Protein AF-A0A529SHI7-F1 (afdb_monomer_lite)

Structure (mmCIF, N/CA/C/O backbone):
data_AF-A0A529SHI7-F1
#
_entry.id   AF-A0A529SHI7-F1
#
loop_
_atom_site.group_PDB
_atom_site.id
_atom_site.type_symbol
_atom_site.label_atom_id
_atom_site.label_alt_id
_atom_site.label_comp_id
_atom_site.label_asym_id
_atom_site.label_entity_id
_atom_site.label_seq_id
_atom_site.pdbx_PDB_ins_code
_atom_site.Cartn_x
_atom_site.Cartn_y
_atom_site.Cartn_z
_atom_site.occupancy
_atom_site.B_iso_or_equiv
_atom_site.auth_seq_id
_atom_site.auth_comp_id
_atom_site.auth_asym_id
_atom_site.auth_atom_id
_atom_site.pdbx_PDB_model_num
ATOM 1 N N . VAL A 1 1 ? 4.040 8.455 50.544 1.00 55.50 1 VAL A N 1
ATOM 2 C CA . VAL A 1 1 ? 2.828 8.229 49.725 1.00 55.50 1 VAL A CA 1
ATOM 3 C C . VAL A 1 1 ? 2.638 9.489 48.903 1.00 55.50 1 VAL A C 1
ATOM 5 O O . VAL A 1 1 ? 2.651 10.558 49.499 1.00 55.50 1 VAL A O 1
ATOM 8 N N . HIS A 1 2 ? 2.633 9.392 47.575 1.00 67.25 2 HIS A N 1
ATOM 9 C CA . HIS A 1 2 ? 2.400 10.533 46.683 1.00 67.25 2 HIS A CA 1
ATOM 10 C C . HIS A 1 2 ? 1.003 10.369 46.078 1.00 67.25 2 HIS A C 1
ATOM 12 O O . HIS A 1 2 ? 0.717 9.299 45.547 1.00 67.25 2 HIS A O 1
ATOM 18 N N . ASP A 1 3 ? 0.161 11.402 46.171 1.00 79.56 3 ASP A N 1
ATOM 19 C CA . ASP A 1 3 ? -1.262 11.349 45.783 1.00 79.56 3 ASP A CA 1
ATOM 20 C C . ASP A 1 3 ? -1.520 11.645 44.292 1.00 79.56 3 ASP A C 1
ATOM 22 O O . ASP A 1 3 ? -2.659 11.570 43.836 1.00 79.56 3 ASP A O 1
ATOM 26 N N . GLY A 1 4 ? -0.484 11.947 43.498 1.00 80.69 4 GLY A N 1
ATOM 27 C CA . GLY A 1 4 ? -0.630 12.137 42.053 1.00 80.69 4 GLY A CA 1
ATOM 28 C C . GLY A 1 4 ? 0.601 12.720 41.359 1.00 80.69 4 GLY A C 1
ATOM 29 O O . GLY A 1 4 ? 1.452 13.348 41.989 1.00 80.69 4 GLY A O 1
ATOM 30 N N . LEU A 1 5 ? 0.676 12.499 40.044 1.00 82.62 5 LEU A N 1
ATOM 31 C CA . LEU A 1 5 ? 1.667 13.066 39.129 1.00 82.62 5 LEU A CA 1
ATOM 32 C C . LEU A 1 5 ? 0.921 13.836 38.038 1.00 82.62 5 LEU A C 1
ATOM 34 O O . LEU A 1 5 ? 0.149 13.240 37.290 1.00 82.62 5 LEU A O 1
ATOM 38 N N . ASP A 1 6 ? 1.182 15.136 37.942 1.00 81.56 6 ASP A N 1
ATOM 39 C CA . ASP A 1 6 ? 0.571 16.018 36.949 1.00 81.56 6 ASP A CA 1
ATOM 40 C C . ASP A 1 6 ? 1.640 16.478 35.949 1.00 81.56 6 ASP A C 1
ATOM 42 O O . ASP A 1 6 ? 2.661 17.055 36.334 1.00 81.56 6 ASP A O 1
ATOM 46 N N . ILE A 1 7 ? 1.437 16.191 34.660 1.00 84.75 7 ILE A N 1
ATOM 47 C CA . ILE A 1 7 ? 2.374 16.542 33.584 1.00 84.75 7 ILE A CA 1
ATOM 48 C C . ILE A 1 7 ? 1.651 17.431 32.581 1.00 84.75 7 ILE A C 1
ATOM 50 O O . ILE A 1 7 ? 0.685 17.018 31.942 1.00 84.75 7 ILE A O 1
ATOM 54 N N . LYS A 1 8 ? 2.174 18.643 32.382 1.00 82.88 8 LYS A N 1
ATOM 55 C CA . LYS A 1 8 ? 1.694 19.581 31.367 1.00 82.88 8 LYS A CA 1
ATOM 56 C C . LYS A 1 8 ? 2.774 19.787 30.311 1.00 82.88 8 LYS A C 1
ATOM 58 O O . LYS A 1 8 ? 3.839 20.322 30.605 1.00 82.88 8 LYS A O 1
ATOM 63 N N . MET A 1 9 ? 2.493 19.370 29.079 1.00 86.38 9 MET A N 1
ATOM 64 C CA . MET A 1 9 ? 3.379 19.554 27.930 1.00 86.38 9 MET A CA 1
ATOM 65 C C . MET A 1 9 ? 2.779 20.585 26.975 1.00 86.38 9 MET A C 1
ATOM 67 O O . MET A 1 9 ? 1.622 20.471 26.578 1.00 86.38 9 MET A O 1
ATOM 71 N N . THR A 1 10 ? 3.593 21.553 26.559 1.00 89.81 10 THR A N 1
ATOM 72 C CA . THR A 1 10 ? 3.266 22.477 25.470 1.00 89.81 10 THR A CA 1
ATOM 73 C C . THR A 1 10 ? 4.335 22.328 24.399 1.00 89.81 10 THR A C 1
ATOM 75 O O . THR A 1 10 ? 5.520 22.470 24.693 1.00 89.81 10 THR A O 1
ATOM 78 N N . ALA A 1 11 ? 3.934 22.058 23.160 1.00 87.25 11 ALA A N 1
ATOM 79 C CA . ALA A 1 11 ? 4.846 21.957 22.026 1.00 87.25 11 ALA A CA 1
ATOM 80 C C . ALA A 1 11 ? 4.382 22.860 20.882 1.00 87.25 11 ALA A C 1
ATOM 82 O O . ALA A 1 11 ? 3.186 23.072 20.684 1.00 87.25 11 ALA A O 1
ATOM 83 N N . ARG A 1 12 ? 5.344 23.384 20.117 1.00 91.06 12 ARG A N 1
ATOM 84 C CA . ARG A 1 12 ? 5.099 24.087 18.857 1.00 91.06 12 ARG A CA 1
ATOM 85 C C . ARG A 1 12 ? 5.631 23.222 17.727 1.00 91.06 12 ARG A C 1
ATOM 87 O O . ARG A 1 12 ? 6.822 22.936 17.685 1.00 91.06 12 ARG A O 1
ATOM 94 N N . VAL A 1 13 ? 4.748 22.837 16.816 1.00 89.38 13 VAL A N 1
ATOM 95 C CA . VAL A 1 13 ? 5.110 22.078 15.618 1.00 89.38 13 VAL A CA 1
ATOM 96 C C . VAL A 1 13 ? 5.120 23.041 14.441 1.00 89.38 13 VAL A C 1
ATOM 98 O O . VAL A 1 13 ? 4.123 23.711 14.182 1.00 89.38 13 VAL A O 1
ATOM 101 N N . SER A 1 14 ? 6.254 23.131 13.753 1.00 88.69 14 SER A N 1
ATOM 102 C CA . SER A 1 14 ? 6.347 23.789 12.451 1.00 88.69 14 SER A CA 1
ATOM 103 C C . SER A 1 14 ? 6.334 22.710 11.379 1.00 88.69 14 SER A C 1
ATOM 105 O O . SER A 1 14 ? 7.090 21.745 11.475 1.00 88.69 14 SER A O 1
ATOM 107 N N . VAL A 1 15 ? 5.466 22.858 10.383 1.00 89.44 15 VAL A N 1
ATOM 108 C CA . VAL A 1 15 ? 5.362 21.921 9.263 1.00 89.44 15 VAL A CA 1
ATOM 109 C C . VAL A 1 15 ? 5.741 22.670 7.997 1.00 89.44 15 VAL A C 1
ATOM 111 O O . VAL A 1 15 ? 4.972 23.496 7.514 1.00 89.44 15 VAL A O 1
ATOM 114 N N . SER A 1 16 ? 6.918 22.379 7.453 1.00 87.94 16 SER A N 1
ATOM 115 C CA . SER A 1 16 ? 7.259 22.736 6.079 1.00 87.94 16 SER A CA 1
ATOM 116 C C . SER A 1 16 ? 6.885 21.568 5.173 1.00 87.94 16 SER A C 1
ATOM 118 O O . SER A 1 16 ? 7.301 20.431 5.395 1.00 87.94 16 SER A O 1
ATOM 120 N N . ARG A 1 17 ? 6.070 21.835 4.153 1.00 82.12 17 ARG A N 1
ATOM 121 C CA . ARG A 1 17 ? 5.828 20.877 3.075 1.00 82.12 17 ARG A CA 1
ATOM 122 C C . ARG A 1 17 ? 6.757 21.271 1.930 1.00 82.12 17 ARG A C 1
AT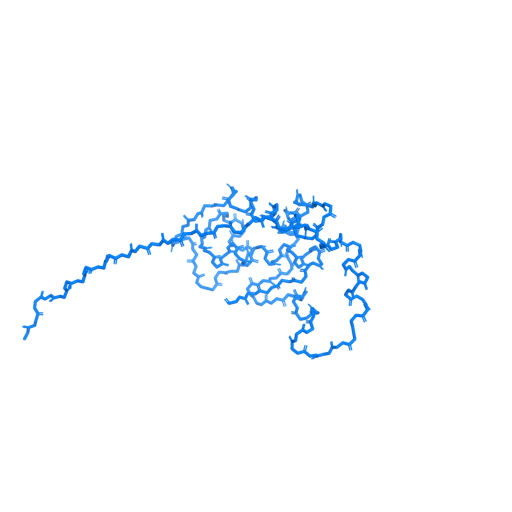OM 124 O O . ARG A 1 17 ? 6.587 22.377 1.423 1.00 82.12 17 ARG A O 1
ATOM 131 N N . PRO A 1 18 ? 7.771 20.463 1.582 1.00 78.19 18 PRO A N 1
ATOM 132 C CA . PRO A 1 18 ? 8.579 20.750 0.407 1.00 78.19 18 PRO A CA 1
ATOM 133 C C . PRO A 1 18 ? 7.681 20.750 -0.833 1.00 78.19 18 PRO A C 1
ATOM 135 O O . PRO A 1 18 ? 6.723 19.974 -0.901 1.00 78.19 18 PRO A O 1
ATOM 138 N N . GLU A 1 19 ? 7.985 21.622 -1.792 1.00 78.44 19 GLU A N 1
ATOM 139 C CA . GLU A 1 19 ? 7.303 21.608 -3.085 1.00 78.44 19 GLU A CA 1
ATOM 140 C C . GLU A 1 19 ? 7.472 20.225 -3.727 1.00 78.44 19 GLU A C 1
ATOM 142 O O . GLU A 1 19 ? 8.577 19.665 -3.671 1.00 78.44 19 GLU A O 1
ATOM 147 N N . PRO A 1 20 ? 6.410 19.647 -4.317 1.00 73.75 20 PRO A N 1
ATOM 148 C CA . PRO A 1 20 ? 6.539 18.400 -5.047 1.00 73.75 20 PRO A CA 1
ATOM 149 C C . PRO A 1 20 ? 7.586 18.581 -6.148 1.00 73.75 20 PRO A C 1
ATOM 151 O O . PRO A 1 20 ? 7.430 19.416 -7.039 1.00 73.75 20 PRO A O 1
ATOM 154 N N . GLY A 1 21 ? 8.680 17.824 -6.062 1.00 81.56 21 GLY A N 1
ATOM 155 C CA . GLY A 1 21 ? 9.663 17.758 -7.137 1.00 81.56 21 GLY A CA 1
ATOM 156 C C . GLY A 1 21 ? 9.059 17.140 -8.400 1.00 81.56 21 GLY A C 1
ATOM 157 O O . GLY A 1 21 ? 7.935 16.636 -8.395 1.00 81.56 21 GLY A O 1
ATOM 158 N N . LEU A 1 22 ? 9.828 17.146 -9.488 1.00 88.19 22 LEU A N 1
ATOM 159 C CA . LEU A 1 22 ? 9.447 16.413 -10.691 1.00 88.19 22 LEU A CA 1
ATOM 160 C C . LEU A 1 22 ? 9.376 14.912 -10.377 1.00 88.19 22 LEU A C 1
ATOM 162 O O . LEU A 1 22 ? 10.333 14.344 -9.846 1.00 88.19 22 LEU A O 1
ATOM 166 N N . ASP A 1 23 ? 8.258 14.276 -10.726 1.00 91.31 23 ASP A N 1
ATOM 167 C CA . ASP A 1 23 ? 8.134 12.824 -10.651 1.00 91.31 23 ASP A CA 1
ATOM 168 C C . ASP A 1 23 ? 8.972 12.181 -11.762 1.00 91.31 23 ASP A C 1
ATOM 170 O O . ASP A 1 23 ? 8.652 12.284 -12.945 1.00 91.31 23 ASP A O 1
ATOM 174 N N . VAL A 1 24 ? 10.073 11.552 -11.358 1.00 93.44 24 VAL A N 1
ATOM 175 C CA . VAL A 1 24 ? 10.995 10.806 -12.229 1.00 93.44 24 VAL A CA 1
ATOM 176 C C . VAL A 1 24 ? 10.866 9.295 -12.032 1.00 93.44 24 VAL A C 1
ATOM 178 O O . VAL A 1 24 ? 11.734 8.540 -12.464 1.00 93.44 24 VAL A O 1
ATOM 181 N N . SER A 1 25 ? 9.827 8.846 -11.322 1.00 95.00 25 SER A N 1
ATOM 182 C CA . SER A 1 25 ? 9.611 7.426 -11.070 1.00 95.00 25 SER A CA 1
ATOM 183 C C . SER A 1 25 ? 9.101 6.709 -12.326 1.00 95.00 25 SER A C 1
ATOM 185 O O . SER A 1 25 ? 8.343 7.294 -13.105 1.00 95.00 25 SER A O 1
ATOM 187 N N . PRO A 1 26 ? 9.501 5.443 -12.538 1.00 97.25 26 PRO A N 1
ATOM 188 C CA . PRO A 1 26 ? 9.091 4.687 -13.712 1.00 97.25 26 PRO A CA 1
ATOM 189 C C . PRO A 1 26 ? 7.595 4.366 -13.664 1.00 97.25 26 PRO A C 1
ATOM 191 O O . PRO A 1 26 ? 6.974 4.348 -12.590 1.00 97.25 26 PRO A O 1
ATOM 194 N N . ASP A 1 27 ? 7.026 4.039 -14.822 1.00 97.75 27 ASP A N 1
ATOM 195 C CA . ASP A 1 27 ? 5.765 3.302 -14.884 1.00 97.75 27 ASP A CA 1
ATOM 196 C C . ASP A 1 27 ? 5.960 1.831 -14.450 1.00 97.75 27 ASP A C 1
ATOM 198 O O . ASP A 1 27 ? 7.062 1.387 -14.119 1.00 97.75 27 ASP A O 1
ATOM 202 N N . LEU A 1 28 ? 4.880 1.045 -14.419 1.00 96.94 28 LEU A N 1
ATOM 203 C CA .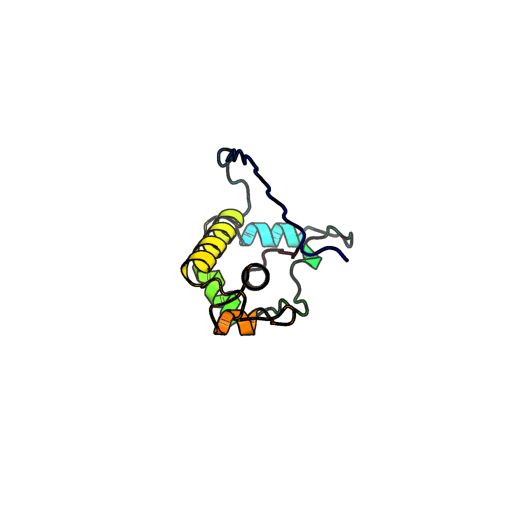 LEU A 1 28 ? 4.965 -0.359 -13.999 1.00 96.94 28 LEU A CA 1
ATOM 204 C C . LEU A 1 28 ? 5.772 -1.248 -14.948 1.00 96.94 28 LEU A C 1
ATOM 206 O O . LEU A 1 28 ? 6.366 -2.231 -14.498 1.00 96.94 28 LEU A O 1
ATOM 210 N N . GLN A 1 29 ? 5.758 -0.958 -16.248 1.00 97.31 29 GLN A N 1
ATOM 211 C CA . GLN A 1 29 ? 6.489 -1.763 -17.216 1.00 97.31 29 GLN A CA 1
ATOM 212 C C . GLN A 1 29 ? 7.990 -1.529 -17.047 1.00 97.31 29 GLN A C 1
ATOM 214 O O . GLN A 1 29 ? 8.740 -2.489 -16.869 1.00 97.31 29 GLN A O 1
ATOM 219 N N . GLN A 1 30 ? 8.405 -0.266 -17.024 1.00 97.88 30 GLN A N 1
ATOM 220 C CA . GLN A 1 30 ? 9.792 0.121 -16.823 1.00 97.88 30 GLN A CA 1
ATOM 221 C C . GLN A 1 30 ? 10.300 -0.339 -15.451 1.00 97.88 30 GLN A C 1
ATOM 223 O O . GLN A 1 30 ? 11.381 -0.916 -15.368 1.00 97.88 30 GLN A O 1
ATOM 228 N N . LEU A 1 31 ? 9.495 -0.209 -14.38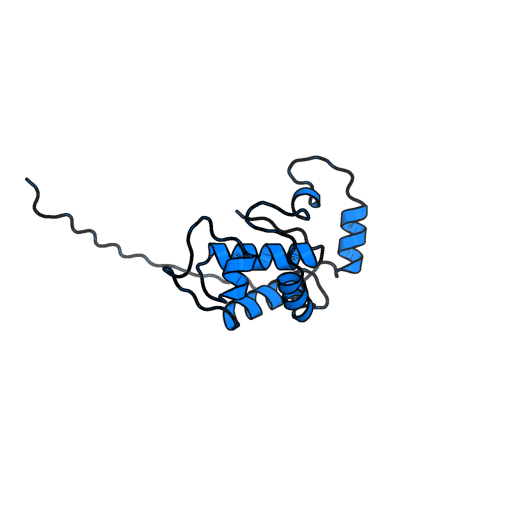8 1.00 97.94 31 LEU A N 1
ATOM 229 C CA . LEU A 1 31 ? 9.854 -0.735 -13.067 1.00 97.94 31 LEU A CA 1
ATOM 230 C C . LEU A 1 31 ? 10.153 -2.241 -13.128 1.00 97.94 31 LEU A C 1
ATOM 232 O O . LEU A 1 31 ? 11.124 -2.712 -12.537 1.00 97.94 31 LEU A O 1
ATOM 236 N N . LYS A 1 32 ? 9.330 -3.018 -13.841 1.00 97.25 32 LYS A N 1
ATOM 237 C CA . LYS A 1 32 ? 9.534 -4.466 -13.982 1.00 97.25 32 LYS A CA 1
ATOM 238 C C . LYS A 1 32 ? 10.853 -4.787 -14.693 1.00 97.25 32 LYS A C 1
ATOM 240 O O . LYS A 1 32 ? 11.535 -5.734 -14.299 1.00 97.25 32 LYS A O 1
ATOM 245 N N . GLU A 1 33 ? 11.209 -4.020 -15.719 1.00 97.88 33 GLU A N 1
ATOM 246 C CA . GLU A 1 33 ? 12.481 -4.155 -16.438 1.00 97.88 33 GLU A CA 1
ATOM 247 C C . GLU A 1 33 ? 13.674 -3.804 -15.535 1.00 97.88 33 GLU A C 1
ATOM 249 O O . GLU A 1 33 ? 14.628 -4.581 -15.441 1.00 97.88 33 GLU A O 1
ATOM 254 N N . GLU A 1 34 ? 13.585 -2.696 -14.796 1.00 97.25 34 GLU A N 1
ATOM 255 C CA . GLU A 1 34 ? 14.608 -2.256 -13.843 1.00 97.25 34 GLU A CA 1
ATOM 256 C C . GLU A 1 34 ? 14.838 -3.295 -12.744 1.00 97.25 34 GLU A C 1
ATOM 258 O O . GLU A 1 34 ? 15.977 -3.714 -12.521 1.00 97.25 34 GLU A O 1
ATOM 263 N N . LEU A 1 35 ? 13.770 -3.797 -12.117 1.00 96.81 35 LEU A N 1
ATOM 264 C CA . LEU A 1 35 ? 13.847 -4.881 -11.132 1.00 96.81 35 LEU A CA 1
ATOM 265 C C . LEU A 1 35 ? 14.490 -6.135 -11.735 1.00 96.81 35 LEU A C 1
ATOM 267 O O . LEU A 1 35 ? 15.382 -6.732 -11.131 1.00 96.81 35 LEU A O 1
ATOM 271 N N . GLY A 1 36 ? 14.098 -6.487 -12.962 1.00 96.56 36 GLY A N 1
ATOM 272 C CA . GLY A 1 36 ? 14.657 -7.602 -13.721 1.00 96.56 36 GLY A CA 1
ATOM 273 C C . GLY A 1 36 ? 16.143 -7.457 -14.064 1.00 96.56 36 GLY A C 1
ATOM 274 O O . GLY A 1 36 ? 16.781 -8.470 -14.357 1.00 96.56 36 GLY A O 1
ATOM 275 N N . SER A 1 37 ? 16.713 -6.251 -13.994 1.00 97.44 37 SER A N 1
ATOM 276 C CA . SER A 1 37 ? 18.144 -5.981 -14.199 1.00 97.44 37 SER A CA 1
ATOM 277 C C . SER A 1 37 ? 18.981 -6.108 -12.919 1.00 97.44 37 SER A C 1
ATOM 279 O O . SER A 1 37 ? 20.187 -6.354 -12.984 1.00 97.44 37 SER A O 1
ATOM 281 N N . VAL A 1 38 ? 18.355 -6.017 -11.740 1.00 97.06 38 VAL A N 1
ATOM 282 C CA . VAL A 1 38 ? 19.064 -6.094 -10.460 1.00 97.06 38 VAL A CA 1
ATOM 283 C C . VAL A 1 38 ? 19.537 -7.531 -10.204 1.00 97.06 38 VAL A C 1
ATOM 285 O O . VAL A 1 38 ? 18.761 -8.488 -10.184 1.00 97.06 38 VAL A O 1
ATOM 288 N N . ARG A 1 39 ? 20.847 -7.697 -9.994 1.00 96.12 39 ARG A N 1
ATOM 289 C CA . ARG A 1 39 ? 21.508 -8.975 -9.672 1.00 96.12 39 ARG A CA 1
ATOM 290 C C . ARG A 1 39 ? 22.237 -8.862 -8.334 1.00 96.12 39 ARG A C 1
ATOM 292 O O . ARG A 1 39 ? 23.460 -8.893 -8.277 1.00 96.12 39 ARG A O 1
ATOM 299 N N . SER A 1 40 ? 21.472 -8.678 -7.260 1.00 94.88 40 SER A N 1
ATOM 300 C CA . SER A 1 40 ? 22.002 -8.539 -5.901 1.00 94.88 40 SER A CA 1
ATOM 301 C C . SER A 1 40 ? 21.178 -9.341 -4.898 1.00 94.88 40 SER A C 1
ATOM 303 O O . SER A 1 40 ? 19.957 -9.424 -5.021 1.00 94.88 40 SER A O 1
ATOM 305 N N . LEU A 1 41 ? 21.867 -9.881 -3.891 1.00 94.38 41 LEU A N 1
ATOM 306 C CA . LEU A 1 41 ? 21.296 -10.478 -2.678 1.00 94.38 41 LEU A CA 1
ATOM 307 C C . LEU A 1 41 ? 21.602 -9.627 -1.432 1.00 94.38 41 LEU A C 1
ATOM 309 O O . LEU A 1 41 ? 21.514 -10.110 -0.306 1.00 94.38 41 LEU A O 1
ATOM 313 N N . SER A 1 42 ? 22.040 -8.377 -1.621 1.00 96.31 42 SER A N 1
ATOM 314 C CA . SER A 1 42 ? 22.269 -7.451 -0.513 1.00 96.31 42 SER A CA 1
ATOM 315 C C . SER A 1 42 ? 20.967 -7.193 0.254 1.00 96.31 42 SER A C 1
ATOM 317 O O . SER A 1 42 ? 19.896 -7.235 -0.349 1.00 96.31 42 SER A O 1
ATOM 319 N N . PRO A 1 43 ? 21.027 -6.810 1.543 1.00 93.06 43 PRO A N 1
ATOM 320 C CA . PRO A 1 43 ? 19.825 -6.486 2.321 1.00 93.06 43 PRO A CA 1
ATOM 321 C C . PRO A 1 43 ? 18.942 -5.397 1.689 1.00 93.06 43 PRO A C 1
ATOM 323 O O . PRO A 1 43 ? 17.741 -5.345 1.926 1.00 93.06 43 PRO A O 1
ATOM 326 N N . SER A 1 44 ? 19.537 -4.532 0.866 1.00 92.00 44 SER A N 1
ATOM 327 C CA . SER A 1 44 ? 18.861 -3.472 0.117 1.00 92.00 44 SER A CA 1
ATOM 328 C C . SER A 1 44 ? 18.230 -3.924 -1.206 1.00 92.00 44 SER A C 1
ATOM 330 O O . SER A 1 44 ? 17.656 -3.094 -1.908 1.00 92.00 44 SER A O 1
ATOM 332 N N . ALA A 1 45 ? 18.352 -5.197 -1.599 1.00 95.88 45 ALA A N 1
ATOM 333 C CA . ALA A 1 45 ? 17.812 -5.664 -2.867 1.00 95.88 45 ALA A CA 1
ATOM 334 C C . ALA A 1 45 ? 16.274 -5.527 -2.878 1.00 95.88 45 ALA A C 1
ATOM 336 O O . ALA A 1 45 ? 15.602 -6.046 -1.982 1.00 95.88 45 ALA A O 1
ATOM 337 N N . PRO A 1 46 ? 15.683 -4.892 -3.910 1.00 95.62 46 PRO A N 1
ATOM 338 C CA . PRO A 1 46 ? 14.248 -4.603 -3.949 1.00 95.62 46 PRO A CA 1
ATOM 339 C C . PRO A 1 46 ? 13.390 -5.877 -3.962 1.00 95.62 46 PRO A C 1
ATOM 341 O O . PRO A 1 46 ? 12.249 -5.867 -3.511 1.00 95.62 46 PRO A O 1
ATOM 344 N N . HIS A 1 47 ? 13.961 -7.001 -4.405 1.00 95.31 47 HIS A N 1
ATOM 345 C CA . HIS A 1 47 ? 13.325 -8.317 -4.413 1.00 95.31 47 HIS A CA 1
ATOM 346 C C . HIS A 1 47 ? 12.803 -8.754 -3.038 1.00 95.31 47 HIS A C 1
ATOM 348 O O . HIS A 1 47 ? 11.758 -9.400 -2.962 1.00 95.31 47 HIS A O 1
ATOM 354 N N . HIS A 1 48 ? 13.473 -8.360 -1.949 1.00 94.25 48 HIS A N 1
ATOM 355 C CA . HIS A 1 48 ? 13.030 -8.670 -0.585 1.00 94.25 48 HIS A CA 1
ATOM 356 C C . HIS A 1 48 ? 11.697 -8.001 -0.222 1.00 94.25 48 HIS A C 1
ATOM 358 O O . HIS A 1 48 ? 11.002 -8.457 0.681 1.00 94.25 48 HIS A O 1
ATOM 364 N N . PHE A 1 49 ? 11.310 -6.956 -0.951 1.00 95.38 49 PHE A N 1
ATOM 365 C CA . PHE A 1 49 ? 10.118 -6.155 -0.690 1.00 95.38 49 PHE A CA 1
ATOM 366 C C . PHE A 1 49 ? 8.965 -6.457 -1.654 1.00 95.38 49 PHE A C 1
ATOM 368 O O . PHE A 1 49 ? 7.950 -5.765 -1.616 1.00 95.38 49 PHE A O 1
ATOM 375 N N . LEU A 1 50 ? 9.107 -7.484 -2.501 1.00 93.62 50 LEU A N 1
ATOM 376 C CA . LEU A 1 50 ? 8.066 -7.963 -3.421 1.00 93.62 50 LEU A CA 1
ATOM 377 C C . LEU A 1 50 ? 7.305 -9.181 -2.886 1.00 93.62 50 LEU A C 1
ATOM 379 O O . LEU A 1 50 ? 6.190 -9.457 -3.322 1.00 93.62 50 LEU A O 1
ATOM 383 N N . VAL A 1 51 ? 7.906 -9.929 -1.962 1.00 88.62 51 VAL A N 1
ATOM 384 C CA . VAL A 1 51 ? 7.369 -11.208 -1.481 1.00 88.62 51 VAL A CA 1
ATOM 385 C C . VAL A 1 51 ? 6.319 -11.027 -0.382 1.00 88.62 51 VAL A C 1
ATOM 387 O O . VAL A 1 51 ? 6.273 -10.008 0.310 1.00 88.62 51 VAL A O 1
ATOM 390 N N . ALA A 1 52 ? 5.462 -12.035 -0.210 1.00 87.00 52 ALA A N 1
ATOM 391 C CA . ALA A 1 52 ? 4.536 -12.097 0.917 1.00 87.00 52 ALA A CA 1
ATOM 392 C C . ALA A 1 52 ? 5.292 -12.174 2.260 1.00 87.00 52 ALA A C 1
ATOM 394 O O . ALA A 1 52 ? 6.373 -12.757 2.340 1.00 87.00 52 ALA A O 1
ATOM 395 N N . SER A 1 53 ? 4.699 -11.622 3.318 1.00 84.81 53 SER A N 1
ATOM 396 C CA . SER A 1 53 ? 5.156 -11.754 4.709 1.00 84.81 53 SER A CA 1
ATOM 397 C C . SER A 1 53 ? 3.967 -12.008 5.643 1.00 84.81 53 SER A C 1
ATOM 399 O O . SER A 1 53 ? 2.826 -11.795 5.245 1.00 84.81 53 SER A O 1
ATOM 401 N N . ASP A 1 54 ? 4.205 -12.420 6.890 1.00 80.19 54 ASP A N 1
ATOM 402 C CA . ASP A 1 54 ? 3.150 -12.899 7.808 1.00 80.19 54 ASP A CA 1
ATOM 403 C C . ASP A 1 54 ? 1.949 -11.952 7.968 1.00 80.19 54 ASP A C 1
ATOM 405 O O . ASP A 1 54 ? 0.798 -12.385 7.935 1.00 80.19 54 ASP A O 1
ATOM 409 N N . HIS A 1 55 ? 2.211 -10.650 8.105 1.00 77.81 55 HIS A N 1
ATOM 410 C CA . HIS A 1 55 ? 1.170 -9.623 8.243 1.00 77.81 55 HIS A CA 1
ATOM 411 C C . HIS A 1 55 ? 0.701 -9.047 6.896 1.00 77.81 55 HIS A C 1
ATOM 413 O O . HIS A 1 55 ? -0.289 -8.318 6.845 1.00 77.81 55 HIS A O 1
ATOM 419 N N . VAL A 1 56 ? 1.400 -9.375 5.805 1.00 79.88 56 VAL A N 1
ATOM 420 C CA . VAL A 1 56 ? 1.219 -8.799 4.466 1.00 79.88 56 VAL A CA 1
ATOM 421 C C . VAL A 1 56 ? 1.292 -9.914 3.420 1.00 79.88 56 VAL A C 1
ATOM 423 O O . VAL A 1 56 ? 2.304 -10.110 2.740 1.00 79.88 56 VAL A O 1
ATOM 426 N N . GLY A 1 57 ? 0.206 -10.676 3.310 1.00 83.12 57 GLY A N 1
ATOM 427 C CA . GLY A 1 57 ? 0.025 -11.621 2.212 1.00 83.12 57 GLY A CA 1
ATOM 428 C C . GLY A 1 57 ? -0.171 -10.904 0.872 1.00 83.12 57 GLY A C 1
ATOM 429 O O . GLY A 1 57 ? -0.609 -9.753 0.831 1.00 83.12 57 GLY A O 1
ATOM 430 N N . ILE A 1 58 ? 0.117 -11.597 -0.234 1.00 85.38 58 ILE A N 1
ATOM 431 C CA . ILE A 1 58 ? -0.355 -11.166 -1.555 1.00 85.38 58 ILE A CA 1
ATOM 432 C C . ILE A 1 58 ? -1.815 -11.601 -1.662 1.00 85.38 58 ILE A C 1
ATOM 434 O O . ILE A 1 58 ? -2.108 -12.783 -1.837 1.00 85.38 58 ILE A O 1
ATOM 438 N N . ASP A 1 59 ? -2.721 -10.641 -1.509 1.00 92.56 59 ASP A N 1
ATOM 439 C CA . ASP A 1 59 ? -4.161 -10.874 -1.494 1.00 92.56 59 ASP A CA 1
ATOM 440 C C . ASP A 1 59 ? -4.811 -10.353 -2.783 1.00 92.56 59 ASP A C 1
ATOM 442 O O . ASP A 1 59 ? -4.556 -9.226 -3.220 1.00 92.56 59 ASP A O 1
ATOM 446 N N . ALA A 1 60 ? -5.652 -11.176 -3.412 1.00 94.81 60 ALA A N 1
ATOM 447 C CA . ALA A 1 60 ? -6.279 -10.842 -4.687 1.00 94.81 60 ALA A CA 1
ATOM 448 C C . ALA A 1 60 ? -7.276 -9.676 -4.573 1.00 94.81 60 ALA A C 1
ATOM 450 O O . ALA A 1 60 ? -7.345 -8.855 -5.490 1.00 94.81 60 ALA A O 1
ATOM 451 N N . ALA A 1 61 ? -8.011 -9.566 -3.462 1.00 96.94 61 ALA A N 1
ATOM 452 C CA . ALA A 1 61 ? -8.974 -8.490 -3.247 1.00 96.94 61 ALA A CA 1
ATOM 453 C C . ALA A 1 61 ? -8.258 -7.158 -2.992 1.00 96.94 61 ALA A C 1
ATOM 455 O O . ALA A 1 61 ? -8.609 -6.147 -3.603 1.00 96.94 61 ALA A O 1
ATOM 456 N N . ILE A 1 62 ? -7.197 -7.168 -2.177 1.00 97.31 62 ILE A N 1
ATOM 457 C CA . ILE A 1 62 ? -6.359 -5.977 -1.965 1.00 97.31 62 ILE A CA 1
ATOM 458 C C . ILE A 1 62 ? -5.669 -5.567 -3.274 1.00 97.31 62 ILE A C 1
ATOM 460 O O . ILE A 1 62 ? -5.623 -4.384 -3.608 1.00 97.31 62 ILE A O 1
ATOM 464 N N . THR A 1 63 ? -5.186 -6.533 -4.062 1.00 97.62 63 THR A N 1
ATOM 465 C CA . THR A 1 63 ? -4.570 -6.259 -5.370 1.00 97.62 63 THR A CA 1
ATOM 466 C C . THR A 1 63 ? -5.574 -5.649 -6.346 1.00 97.62 63 THR A C 1
ATOM 468 O O . THR A 1 63 ? -5.250 -4.683 -7.033 1.00 97.62 63 THR A O 1
ATOM 471 N N . ALA A 1 64 ? -6.797 -6.183 -6.421 1.00 98.12 64 ALA A N 1
ATOM 472 C CA . ALA A 1 64 ? -7.854 -5.633 -7.267 1.00 98.12 64 ALA A CA 1
ATOM 473 C C . ALA A 1 64 ? -8.198 -4.195 -6.860 1.00 98.12 64 ALA A C 1
ATOM 475 O O . ALA A 1 64 ? -8.219 -3.306 -7.708 1.00 98.12 64 ALA A O 1
ATOM 476 N N . TYR A 1 65 ? -8.345 -3.951 -5.556 1.00 98.25 65 TYR A N 1
ATOM 477 C CA . TYR A 1 65 ? -8.530 -2.607 -5.027 1.00 98.25 65 TYR A CA 1
ATOM 478 C C . TYR A 1 65 ? -7.364 -1.682 -5.395 1.00 98.25 65 TYR A C 1
ATOM 480 O O . TYR A 1 65 ? -7.599 -0.554 -5.817 1.00 98.25 65 TYR A O 1
ATOM 488 N N . ALA A 1 66 ? -6.114 -2.145 -5.316 1.00 98.06 66 ALA A N 1
ATOM 489 C CA . ALA A 1 66 ? -4.945 -1.352 -5.689 1.00 98.06 66 ALA A CA 1
ATOM 490 C C . ALA A 1 66 ? -4.879 -1.02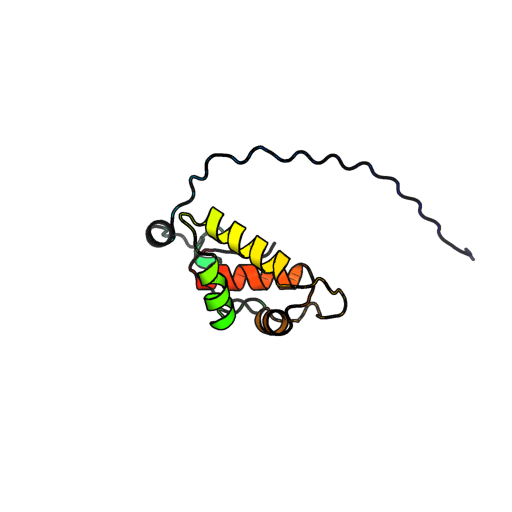4 -7.192 1.00 98.06 66 ALA A C 1
ATOM 492 O O . ALA A 1 66 ? -4.446 0.070 -7.550 1.00 98.06 66 ALA A O 1
ATOM 493 N N . ARG A 1 67 ? -5.350 -1.918 -8.075 1.00 98.19 67 ARG A N 1
ATOM 494 C CA . ARG A 1 67 ? -5.368 -1.689 -9.536 1.00 98.19 67 ARG A CA 1
ATOM 495 C C . ARG A 1 67 ? -6.210 -0.484 -9.945 1.00 98.19 67 ARG A C 1
ATOM 497 O O . ARG A 1 67 ? -5.871 0.193 -10.908 1.00 98.19 67 ARG A O 1
ATOM 504 N N . GLU A 1 68 ? -7.268 -0.179 -9.205 1.00 98.19 68 GLU A N 1
ATOM 505 C CA . GLU A 1 68 ? -8.080 1.022 -9.442 1.00 98.19 68 GLU A CA 1
ATOM 506 C C . GLU A 1 68 ? -7.325 2.336 -9.143 1.00 98.19 68 GLU A C 1
ATOM 508 O O . GLU A 1 68 ? -7.819 3.414 -9.460 1.00 98.19 68 GLU A O 1
ATOM 513 N N . SER A 1 69 ? -6.133 2.268 -8.537 1.00 98.31 69 SER A N 1
ATOM 514 C CA . SER A 1 69 ? -5.267 3.423 -8.264 1.00 98.31 69 SER A CA 1
ATOM 515 C C . SER A 1 69 ? -4.134 3.605 -9.280 1.00 98.31 69 SER A C 1
ATOM 517 O O . SER A 1 69 ? -3.316 4.507 -9.091 1.00 98.31 69 SER A O 1
ATOM 519 N N . LEU A 1 70 ? -4.046 2.759 -10.316 1.00 98.00 70 LEU A N 1
ATOM 520 C CA . LEU A 1 70 ? -2.979 2.835 -11.318 1.00 98.00 70 LEU A CA 1
ATOM 521 C C . LEU A 1 70 ? -2.919 4.216 -11.977 1.00 98.00 70 LEU A C 1
ATOM 523 O O . LEU A 1 70 ? -3.935 4.787 -12.370 1.00 98.00 70 LEU A O 1
ATOM 527 N N . ALA A 1 71 ? -1.702 4.731 -12.105 1.00 96.69 71 ALA A N 1
ATOM 528 C CA . ALA A 1 71 ? -1.396 6.010 -12.728 1.00 96.69 71 ALA A CA 1
ATOM 529 C C . ALA A 1 71 ? -0.188 5.874 -13.668 1.00 96.69 71 ALA A C 1
ATOM 531 O O . ALA A 1 71 ? 0.382 4.794 -13.811 1.00 96.69 71 ALA A O 1
ATOM 532 N N . GLY A 1 72 ? 0.211 6.982 -14.301 1.00 95.38 72 GLY A N 1
ATOM 533 C CA . GLY A 1 72 ? 1.334 7.011 -15.248 1.00 95.38 72 GLY A CA 1
ATOM 534 C C . GLY A 1 72 ? 2.712 6.723 -14.638 1.00 95.38 72 GLY A C 1
ATOM 535 O O . GLY A 1 72 ? 3.655 6.508 -15.385 1.00 95.38 72 GLY A O 1
ATOM 536 N N . SER A 1 73 ? 2.833 6.700 -13.309 1.00 97.56 73 SER A N 1
ATOM 537 C CA . SER A 1 73 ? 4.075 6.398 -12.596 1.00 97.56 73 SER A CA 1
ATOM 538 C C . SER A 1 73 ? 3.806 5.589 -11.324 1.00 97.56 73 SER A C 1
ATOM 540 O O . SER A 1 73 ? 2.678 5.527 -10.809 1.00 97.56 73 SER A O 1
ATOM 542 N N . THR A 1 74 ? 4.852 4.966 -10.790 1.00 97.56 74 THR A N 1
ATOM 543 C CA . THR A 1 74 ? 4.800 4.207 -9.533 1.00 97.56 74 THR A CA 1
ATOM 544 C C . THR A 1 74 ? 4.538 5.104 -8.323 1.00 97.56 74 THR A C 1
ATOM 546 O O . THR A 1 74 ? 3.741 4.727 -7.460 1.00 97.56 74 THR A O 1
ATOM 549 N N . VAL A 1 75 ? 5.106 6.317 -8.281 1.00 96.00 75 VAL A N 1
ATOM 550 C CA . VAL A 1 75 ? 4.820 7.303 -7.221 1.00 96.00 75 VAL A CA 1
ATOM 551 C C . VAL A 1 75 ? 3.371 7.768 -7.286 1.00 96.00 75 VAL A C 1
ATOM 553 O O . VAL A 1 75 ? 2.675 7.719 -6.269 1.00 96.00 75 VAL A O 1
ATOM 556 N N . ALA A 1 76 ? 2.872 8.154 -8.463 1.00 96.62 76 ALA A N 1
ATOM 557 C CA . ALA A 1 76 ? 1.482 8.579 -8.608 1.00 96.62 76 ALA A CA 1
ATOM 558 C C . ALA A 1 76 ? 0.506 7.449 -8.237 1.00 96.62 76 ALA A C 1
ATOM 560 O O . ALA A 1 76 ? -0.496 7.690 -7.562 1.00 96.62 76 ALA A O 1
ATOM 561 N N . THR A 1 77 ? 0.833 6.203 -8.594 1.00 98.31 77 THR A N 1
ATOM 562 C CA . THR A 1 77 ? 0.054 5.016 -8.208 1.00 98.31 77 THR A CA 1
ATOM 563 C C . THR A 1 77 ? 0.011 4.843 -6.686 1.00 98.31 77 THR A C 1
ATOM 565 O O . THR A 1 77 ? -1.063 4.647 -6.111 1.00 98.31 77 THR A O 1
ATOM 568 N N . ALA A 1 78 ? 1.158 4.956 -6.008 1.00 97.75 78 ALA A N 1
ATOM 569 C CA . ALA A 1 78 ? 1.239 4.838 -4.554 1.00 97.75 78 ALA A CA 1
ATOM 570 C C . ALA A 1 78 ? 0.484 5.967 -3.833 1.00 97.75 78 ALA A C 1
ATOM 572 O O . ALA A 1 78 ? -0.243 5.704 -2.873 1.00 97.75 78 ALA A O 1
ATOM 573 N N . VAL A 1 79 ? 0.594 7.207 -4.318 1.00 96.88 79 VAL A N 1
ATOM 574 C CA . VAL A 1 79 ? -0.137 8.366 -3.780 1.00 96.88 79 VAL A CA 1
ATOM 575 C C . VAL A 1 79 ? -1.645 8.188 -3.951 1.00 96.88 79 VAL A C 1
ATOM 577 O O . VAL A 1 79 ? -2.398 8.373 -2.994 1.00 96.88 79 VAL A O 1
ATOM 580 N N . ASN A 1 80 ? -2.098 7.766 -5.133 1.00 98.25 80 ASN A N 1
ATOM 581 C CA . ASN A 1 80 ? -3.511 7.491 -5.382 1.00 98.25 80 ASN A CA 1
ATOM 582 C C . ASN A 1 80 ? -4.039 6.388 -4.463 1.00 98.25 80 ASN A C 1
ATOM 584 O O . ASN A 1 80 ? -5.112 6.541 -3.879 1.00 98.25 80 ASN A O 1
ATOM 588 N N . LEU A 1 81 ? -3.280 5.303 -4.281 1.00 98.56 81 LEU A N 1
ATOM 589 C CA . LEU A 1 81 ? -3.657 4.227 -3.370 1.00 98.56 81 LEU A CA 1
ATOM 590 C C . LEU A 1 81 ? -3.750 4.711 -1.921 1.00 98.56 81 LEU A C 1
ATOM 592 O O . LEU A 1 81 ? -4.749 4.432 -1.261 1.00 98.56 81 LEU A O 1
ATOM 596 N N . CYS A 1 82 ? -2.766 5.478 -1.453 1.00 98.06 82 CYS A N 1
ATOM 597 C CA . CYS A 1 82 ? -2.771 6.068 -0.115 1.00 98.06 82 CYS A CA 1
ATOM 598 C C . CYS A 1 82 ? -4.014 6.946 0.107 1.00 98.06 82 CYS A C 1
ATOM 600 O O . CYS A 1 82 ? -4.745 6.761 1.080 1.00 98.06 82 CYS A O 1
ATOM 602 N N . ASN A 1 83 ? -4.325 7.829 -0.846 1.00 98.06 83 ASN A N 1
ATOM 603 C CA . ASN A 1 83 ? -5.504 8.693 -0.781 1.00 98.06 83 ASN A CA 1
ATOM 604 C C . ASN A 1 83 ? -6.818 7.897 -0.803 1.00 98.06 83 ASN A C 1
ATOM 606 O O . ASN A 1 83 ? -7.757 8.243 -0.086 1.00 98.06 83 ASN A O 1
ATOM 610 N N . ARG A 1 84 ? -6.900 6.817 -1.598 1.00 98.12 84 ARG A N 1
ATOM 611 C CA . ARG A 1 84 ? -8.081 5.939 -1.617 1.00 98.12 84 ARG A CA 1
ATOM 612 C C . ARG A 1 84 ? -8.247 5.208 -0.285 1.00 98.12 84 ARG A C 1
ATOM 614 O O . ARG A 1 84 ? -9.347 5.218 0.250 1.00 98.12 84 ARG A O 1
ATOM 621 N N . ILE A 1 85 ? -7.175 4.660 0.295 1.00 97.94 85 ILE A N 1
ATOM 622 C CA . ILE A 1 85 ? -7.211 4.052 1.638 1.00 97.94 85 ILE A CA 1
ATOM 623 C C . ILE A 1 85 ? -7.663 5.081 2.679 1.00 97.94 85 ILE A C 1
ATOM 625 O O . ILE A 1 85 ? -8.569 4.799 3.453 1.00 97.94 85 ILE A O 1
ATOM 629 N N . HIS A 1 86 ? -7.107 6.294 2.663 1.00 96.88 86 HIS A N 1
ATOM 630 C CA . HIS A 1 86 ? -7.504 7.348 3.598 1.00 96.88 86 HIS A CA 1
ATOM 631 C C . HIS A 1 86 ? -8.996 7.701 3.506 1.00 96.88 86 HIS A C 1
ATOM 633 O O . HIS A 1 86 ? -9.634 7.948 4.525 1.00 96.88 86 HIS A O 1
ATOM 639 N N . ARG A 1 87 ? -9.554 7.716 2.291 1.00 97.81 87 ARG A N 1
ATOM 640 C CA . ARG A 1 87 ? -10.973 8.003 2.057 1.00 97.81 87 ARG A CA 1
ATOM 641 C C . ARG A 1 87 ? -11.885 6.840 2.455 1.00 97.81 87 ARG A C 1
ATOM 643 O O . ARG A 1 87 ? -12.944 7.073 3.027 1.00 97.81 87 ARG A O 1
ATOM 650 N N . ASP A 1 88 ? -11.506 5.612 2.110 1.00 97.75 88 ASP A N 1
ATOM 651 C CA . ASP A 1 88 ? -12.404 4.452 2.170 1.00 97.75 88 ASP A CA 1
ATOM 652 C C . ASP A 1 88 ? -12.351 3.712 3.520 1.00 97.75 88 ASP A C 1
ATOM 654 O O . ASP A 1 88 ? -13.185 2.838 3.767 1.00 97.75 88 ASP A O 1
ATOM 658 N N . PHE A 1 89 ? -11.385 4.043 4.387 1.00 97.06 89 PHE A N 1
ATOM 659 C CA . PHE A 1 89 ? -11.131 3.358 5.655 1.00 97.06 89 PHE A CA 1
ATOM 660 C C . PHE A 1 89 ? -11.300 4.296 6.849 1.00 97.06 89 PHE A C 1
ATOM 662 O O . PHE A 1 89 ? -10.901 5.457 6.819 1.00 97.06 89 PHE A O 1
ATOM 669 N N . THR A 1 90 ? -11.865 3.780 7.942 1.00 96.69 90 THR A N 1
ATOM 670 C CA . THR A 1 90 ? -12.060 4.557 9.178 1.00 96.69 90 THR A CA 1
ATOM 671 C C . THR A 1 90 ? -11.020 4.199 10.232 1.00 96.69 90 THR A C 1
ATOM 673 O O . THR A 1 90 ? -10.839 3.026 10.561 1.00 96.69 90 THR A O 1
ATOM 676 N N . TYR A 1 91 ? -10.384 5.212 10.820 1.00 94.62 91 TYR A N 1
ATOM 677 C CA . TYR A 1 91 ? -9.489 5.011 11.956 1.00 94.62 91 TYR A CA 1
ATOM 678 C C . TYR A 1 91 ? -10.275 4.593 13.210 1.00 94.62 91 TYR A C 1
ATOM 680 O O . TYR A 1 91 ? -11.156 5.322 13.669 1.00 94.62 91 TYR A O 1
ATOM 688 N N . ASP A 1 92 ? -9.945 3.437 13.780 1.00 92.25 92 ASP A N 1
ATOM 689 C CA . AS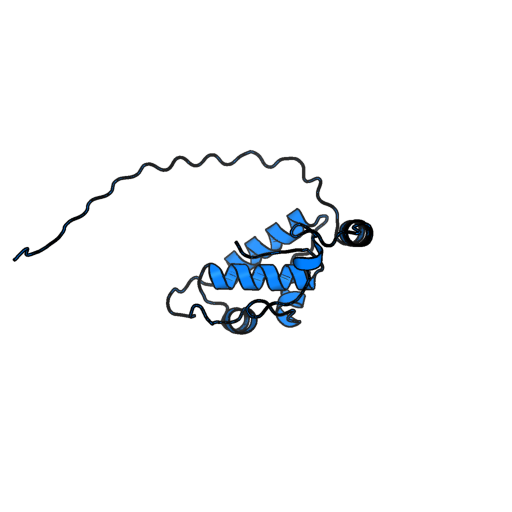P A 1 92 ? -10.504 2.931 15.032 1.00 92.25 92 ASP A CA 1
ATOM 690 C C . ASP A 1 92 ? -9.459 2.133 15.821 1.00 92.25 92 ASP A C 1
ATOM 692 O O . ASP A 1 92 ? -9.117 1.004 15.472 1.00 92.25 92 ASP A O 1
ATOM 696 N N . GLY A 1 93 ? -9.020 2.703 16.947 1.00 89.56 93 GLY A N 1
ATOM 697 C CA . GLY A 1 93 ? -8.060 2.087 17.866 1.00 89.56 93 GLY A CA 1
ATOM 698 C C . GLY A 1 93 ? -8.553 0.838 18.603 1.00 89.56 93 GLY A C 1
ATOM 699 O O . GLY A 1 93 ? -7.773 0.235 19.332 1.00 89.56 93 GLY A O 1
ATOM 700 N N . LYS A 1 94 ? -9.829 0.463 18.459 1.00 89.38 94 LYS A N 1
ATOM 701 C CA . LYS A 1 94 ? -10.421 -0.743 19.061 1.00 89.38 94 LYS A CA 1
ATOM 702 C C . LYS A 1 94 ? -10.808 -1.806 18.032 1.00 89.38 94 LYS A C 1
ATOM 704 O O . LYS A 1 94 ? -11.257 -2.877 18.430 1.00 89.38 94 LYS A O 1
ATOM 709 N N . ALA A 1 95 ? -10.684 -1.516 16.735 1.00 83.12 95 ALA A N 1
ATOM 710 C CA . ALA A 1 95 ? -11.133 -2.425 15.679 1.00 83.12 95 ALA A CA 1
ATOM 711 C C . ALA A 1 95 ? -10.198 -3.624 15.483 1.00 83.12 95 ALA A C 1
ATOM 713 O O . ALA A 1 95 ? -10.645 -4.685 15.054 1.00 83.12 95 ALA A O 1
ATOM 714 N N . THR A 1 96 ? -8.911 -3.448 15.772 1.00 88.00 96 THR A N 1
ATOM 715 C CA . THR A 1 96 ? -7.853 -4.401 15.434 1.00 88.00 96 THR A CA 1
ATOM 716 C C . THR A 1 96 ? -6.876 -4.571 16.593 1.00 88.00 96 THR A C 1
ATOM 718 O O . THR A 1 96 ? -6.893 -3.834 17.581 1.00 88.00 96 THR A O 1
ATOM 721 N N . THR A 1 97 ? -6.027 -5.588 16.486 1.00 86.25 97 THR A N 1
ATOM 722 C CA . THR A 1 97 ? -4.912 -5.832 17.405 1.00 86.25 97 THR A CA 1
ATOM 723 C C . THR A 1 97 ? -3.611 -5.857 16.614 1.00 86.25 97 THR A C 1
ATOM 725 O O . THR A 1 97 ? -3.628 -5.974 15.393 1.00 86.25 97 THR A O 1
ATOM 728 N N . VAL A 1 98 ? -2.467 -5.834 17.300 1.00 82.25 98 VAL A N 1
ATOM 729 C CA . VAL A 1 98 ? -1.152 -5.923 16.639 1.00 82.25 98 VAL A CA 1
ATOM 730 C C . VAL A 1 98 ? -0.994 -7.175 15.759 1.00 82.25 98 VAL A C 1
ATOM 732 O O . VAL A 1 98 ? -0.210 -7.150 14.818 1.00 82.25 98 VAL A O 1
ATOM 735 N N . GLN A 1 99 ? -1.751 -8.245 16.035 1.00 84.06 99 GLN A N 1
ATOM 736 C CA . GLN A 1 99 ? -1.718 -9.505 15.281 1.00 84.06 99 GLN A CA 1
ATOM 737 C C . GLN A 1 99 ? -2.699 -9.542 14.097 1.00 84.06 99 GLN A C 1
ATOM 739 O O . GLN A 1 99 ? -2.736 -10.533 13.367 1.00 84.06 99 GLN A O 1
ATOM 744 N N . THR A 1 100 ? -3.521 -8.505 13.907 1.00 84.12 100 THR A N 1
ATOM 745 C CA . THR A 1 100 ? -4.484 -8.451 12.804 1.00 84.12 100 THR A CA 1
ATOM 746 C C . THR A 1 100 ? -3.748 -8.431 11.460 1.00 84.12 100 THR A C 1
ATOM 748 O O . THR A 1 100 ? -2.809 -7.660 11.250 1.00 84.12 100 THR A O 1
ATOM 751 N N . ARG A 1 101 ? -4.163 -9.309 10.540 1.00 87.88 101 ARG A N 1
ATOM 752 C CA . ARG A 1 101 ? -3.591 -9.405 9.192 1.00 87.88 101 ARG A CA 1
ATOM 753 C C . ARG A 1 101 ? -4.221 -8.374 8.256 1.00 87.88 101 ARG A C 1
ATOM 755 O O . ARG A 1 101 ? -5.362 -7.955 8.448 1.00 87.88 101 ARG A O 1
ATOM 762 N N . ALA A 1 102 ? -3.493 -8.003 7.199 1.00 88.25 102 ALA A N 1
ATOM 763 C CA . ALA A 1 102 ? -3.952 -7.007 6.227 1.00 88.25 102 ALA A CA 1
ATOM 764 C C . ALA A 1 102 ? -5.311 -7.344 5.590 1.00 88.25 102 ALA A C 1
ATOM 766 O O . ALA A 1 102 ? -6.127 -6.452 5.395 1.00 88.25 102 ALA A O 1
ATOM 767 N N . ASN A 1 103 ? -5.566 -8.615 5.269 1.00 90.31 103 ASN A N 1
ATOM 768 C CA . ASN A 1 103 ? -6.820 -9.069 4.659 1.00 90.31 103 ASN A CA 1
ATOM 769 C C . ASN A 1 103 ? -8.019 -8.926 5.614 1.00 90.31 103 ASN A C 1
ATOM 771 O O . ASN A 1 103 ? -9.090 -8.492 5.190 1.00 90.31 103 ASN A O 1
ATOM 775 N N . ASP A 1 104 ? -7.824 -9.221 6.899 1.00 90.69 104 ASP A N 1
ATOM 776 C CA . ASP A 1 104 ? -8.857 -9.081 7.925 1.00 90.69 104 ASP A CA 1
ATOM 777 C C . ASP A 1 104 ? -9.212 -7.600 8.123 1.00 90.69 104 ASP A C 1
ATOM 779 O O . ASP A 1 104 ? -10.381 -7.216 8.065 1.00 90.69 104 ASP A O 1
ATOM 783 N N . ALA A 1 105 ? -8.199 -6.738 8.263 1.00 91.94 105 ALA A N 1
ATOM 784 C CA . ALA A 1 105 ? -8.407 -5.293 8.357 1.00 91.94 105 ALA A CA 1
ATOM 785 C C . ALA A 1 105 ? -9.013 -4.701 7.070 1.00 91.94 105 ALA A C 1
ATOM 787 O O . ALA A 1 105 ? -9.847 -3.792 7.127 1.00 91.94 105 ALA A O 1
ATOM 788 N N . PHE A 1 106 ? -8.638 -5.236 5.904 1.00 95.44 106 PHE A N 1
ATOM 789 C CA . PHE A 1 106 ? -9.196 -4.838 4.615 1.00 95.44 106 PHE A CA 1
ATOM 790 C C . PHE A 1 106 ? -10.695 -5.129 4.528 1.00 95.44 106 PHE A C 1
ATOM 792 O O . PHE A 1 106 ? -11.465 -4.257 4.125 1.00 95.44 106 PHE A O 1
ATOM 799 N N . ALA A 1 107 ? -11.118 -6.321 4.958 1.00 94.81 107 ALA A N 1
ATOM 800 C CA . ALA A 1 107 ? -12.526 -6.702 4.995 1.00 94.81 107 ALA A CA 1
ATOM 801 C C . ALA A 1 107 ? -13.342 -5.813 5.950 1.00 94.81 107 ALA A C 1
ATOM 803 O O . ALA A 1 107 ? -14.474 -5.446 5.636 1.00 94.81 107 ALA A O 1
ATOM 804 N N . LEU A 1 108 ? -12.756 -5.426 7.088 1.00 93.88 108 LEU A N 1
ATOM 805 C CA . LEU A 1 108 ? -13.392 -4.533 8.059 1.00 93.88 108 LEU A CA 1
ATOM 806 C C . LEU A 1 108 ? -13.497 -3.083 7.570 1.00 93.88 108 LEU A C 1
ATOM 808 O O . LEU A 1 108 ? -14.382 -2.360 8.025 1.00 93.88 108 LEU A O 1
ATOM 812 N N . LYS A 1 109 ? -12.580 -2.640 6.699 1.00 94.81 109 LYS A N 1
ATOM 813 C CA . LYS A 1 109 ? -12.375 -1.228 6.320 1.00 94.81 109 LYS A CA 1
ATOM 814 C C . LYS A 1 109 ? -12.197 -0.282 7.517 1.00 94.81 109 LYS A C 1
ATOM 816 O O . LYS A 1 109 ? -12.519 0.908 7.457 1.00 94.81 109 LYS A O 1
ATOM 821 N N . ARG A 1 110 ? -11.698 -0.812 8.636 1.00 93.50 110 ARG A N 1
ATOM 822 C CA . ARG A 1 110 ? -11.503 -0.096 9.903 1.00 93.50 110 ARG A CA 1
ATOM 823 C C . ARG A 1 110 ? -10.268 -0.637 10.615 1.00 93.50 110 ARG A C 1
ATOM 825 O O . ARG A 1 110 ? -10.054 -1.845 10.597 1.00 93.50 110 ARG A O 1
ATOM 832 N N . GLY A 1 111 ? -9.486 0.235 11.241 1.00 94.38 111 GLY A N 1
ATOM 833 C CA . GLY A 1 111 ? -8.251 -0.160 11.924 1.00 94.38 111 GLY A CA 1
ATOM 834 C C . GLY A 1 111 ? -7.387 1.026 12.328 1.00 94.38 111 GLY A C 1
ATOM 835 O O . GLY A 1 111 ? -7.857 2.163 12.378 1.00 94.38 111 GLY A O 1
ATOM 836 N N . VAL A 1 112 ? -6.118 0.764 12.609 1.00 94.44 112 VAL A N 1
ATOM 837 C CA . VAL A 1 112 ? -5.112 1.769 12.972 1.00 94.44 112 VAL A CA 1
ATOM 838 C C . VAL A 1 112 ? -4.098 1.981 11.846 1.00 94.44 112 VAL A C 1
ATOM 840 O O . VAL A 1 112 ? -4.163 1.360 10.787 1.00 94.44 112 VAL A O 1
ATOM 843 N N . CYS A 1 113 ? -3.121 2.865 12.070 1.00 93.62 113 CYS A N 1
ATOM 844 C CA . CYS A 1 113 ? -2.077 3.173 11.090 1.00 93.62 113 CYS A CA 1
ATOM 845 C C . CYS A 1 113 ? -1.318 1.928 10.601 1.00 93.62 113 CYS A C 1
ATOM 847 O O . CYS A 1 113 ? -1.038 1.829 9.409 1.00 93.62 113 CYS A O 1
ATOM 849 N N . GLN A 1 114 ? -1.040 0.964 11.488 1.00 94.00 114 GLN A N 1
ATOM 850 C CA . GLN A 1 114 ? -0.394 -0.302 11.131 1.00 94.00 114 GLN A CA 1
ATOM 851 C C . GLN A 1 114 ? -1.193 -1.060 10.061 1.00 94.00 114 GLN A C 1
ATOM 853 O O . GLN A 1 114 ? -0.620 -1.520 9.074 1.00 94.00 114 GLN A O 1
ATOM 858 N N . ASP A 1 115 ? -2.512 -1.158 10.231 1.00 95.06 115 ASP A N 1
ATOM 859 C CA . ASP A 1 115 ? -3.380 -1.884 9.305 1.00 95.06 115 ASP A CA 1
ATOM 860 C C . ASP A 1 115 ? -3.366 -1.241 7.919 1.00 95.06 115 ASP A C 1
ATOM 862 O O . ASP A 1 115 ? -3.206 -1.923 6.908 1.00 95.06 115 ASP A O 1
ATOM 866 N N . PHE A 1 116 ? -3.474 0.087 7.864 1.00 96.12 116 PHE A N 1
ATOM 867 C CA . PHE A 1 116 ? -3.483 0.826 6.602 1.00 96.12 116 PHE A CA 1
ATOM 868 C C . PHE A 1 116 ? -2.147 0.712 5.869 1.00 96.12 116 PHE A C 1
ATOM 870 O O . PHE A 1 116 ? -2.135 0.507 4.65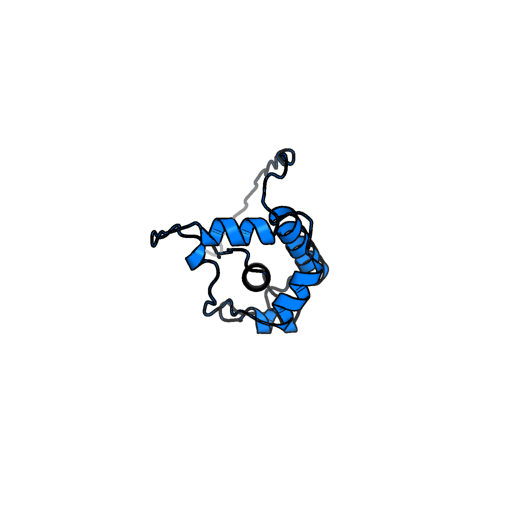4 1.00 96.12 116 PHE A O 1
ATOM 877 N N . SER A 1 117 ? -1.032 0.760 6.602 1.00 95.81 117 SER A N 1
ATOM 878 C CA . SER A 1 117 ? 0.297 0.501 6.049 1.00 95.81 117 SER A CA 1
ATOM 879 C C . SER A 1 117 ? 0.391 -0.911 5.472 1.00 95.81 117 SER A C 1
ATOM 881 O O . SER A 1 117 ? 0.819 -1.078 4.333 1.00 95.81 117 SER A O 1
ATOM 883 N N . HIS A 1 118 ? -0.058 -1.936 6.201 1.00 95.56 118 HIS A N 1
ATOM 884 C CA . HIS A 1 118 ? -0.031 -3.318 5.715 1.00 95.56 118 HIS A CA 1
ATOM 885 C C . HIS A 1 118 ? -0.927 -3.541 4.489 1.00 95.56 118 HIS A C 1
ATOM 887 O O . HIS A 1 118 ? -0.511 -4.220 3.552 1.00 95.56 118 HIS A O 1
ATOM 893 N N . ILE A 1 119 ? -2.115 -2.932 4.447 1.00 96.62 119 ILE A N 1
ATOM 894 C CA . ILE A 1 119 ? -3.009 -2.963 3.279 1.00 96.62 119 ILE A CA 1
ATOM 895 C C . ILE A 1 119 ? -2.345 -2.294 2.074 1.00 96.62 119 ILE A C 1
ATOM 897 O O . ILE A 1 119 ? -2.361 -2.845 0.972 1.00 96.62 119 ILE A O 1
ATOM 901 N N . MET A 1 120 ? -1.722 -1.129 2.272 1.00 97.56 120 MET A N 1
ATOM 902 C CA . MET A 1 120 ? -1.007 -0.428 1.208 1.00 97.56 120 MET A CA 1
ATOM 903 C C . MET A 1 120 ? 0.163 -1.264 0.678 1.00 97.56 120 MET A C 1
ATOM 905 O O . MET A 1 120 ? 0.294 -1.417 -0.534 1.00 97.56 120 MET A O 1
ATOM 909 N N . ILE A 1 121 ? 0.974 -1.858 1.560 1.00 97.38 121 ILE A N 1
ATOM 910 C CA . ILE A 1 121 ? 2.099 -2.721 1.170 1.00 97.38 121 ILE A CA 1
ATOM 911 C C . ILE A 1 121 ? 1.590 -3.955 0.411 1.00 97.38 121 ILE A C 1
ATOM 913 O O . ILE A 1 121 ? 2.142 -4.277 -0.638 1.00 97.38 121 ILE A O 1
ATOM 917 N N . ALA A 1 122 ? 0.528 -4.618 0.883 1.00 96.69 122 ALA A N 1
ATOM 918 C CA . ALA A 1 122 ? -0.069 -5.765 0.191 1.00 96.69 122 ALA A CA 1
ATOM 919 C C . ALA A 1 122 ? -0.545 -5.386 -1.220 1.00 96.69 122 ALA A C 1
ATOM 921 O O . ALA A 1 122 ? -0.268 -6.105 -2.181 1.00 96.69 122 ALA A O 1
ATOM 922 N N . GLY A 1 123 ? -1.202 -4.230 -1.357 1.00 97.31 123 GLY A N 1
ATOM 923 C CA . GLY A 1 123 ? -1.648 -3.705 -2.645 1.00 97.31 123 GLY A CA 1
ATOM 924 C C . GLY A 1 123 ? -0.490 -3.414 -3.595 1.00 97.31 123 GLY A C 1
ATOM 925 O O . GLY A 1 123 ? -0.491 -3.898 -4.723 1.00 97.31 123 GLY A O 1
ATOM 926 N N . LEU A 1 124 ? 0.526 -2.679 -3.134 1.00 97.81 124 LEU A N 1
ATOM 927 C CA . LEU A 1 124 ? 1.714 -2.348 -3.929 1.00 97.81 124 LEU A CA 1
ATOM 928 C C . LEU A 1 124 ? 2.474 -3.604 -4.371 1.00 97.81 124 LEU A C 1
ATOM 930 O O . LEU A 1 124 ? 2.769 -3.744 -5.558 1.00 97.81 124 LEU A O 1
ATOM 934 N N . ARG A 1 125 ? 2.698 -4.563 -3.464 1.00 97.19 125 ARG A N 1
ATOM 935 C CA . ARG A 1 125 ? 3.327 -5.852 -3.797 1.00 97.19 125 ARG A CA 1
ATOM 936 C C . ARG A 1 125 ? 2.511 -6.639 -4.820 1.00 97.19 125 ARG A C 1
ATOM 938 O O . ARG A 1 125 ? 3.083 -7.185 -5.758 1.00 97.19 125 ARG A O 1
ATOM 945 N N . GLY A 1 126 ? 1.182 -6.634 -4.701 1.00 96.38 126 GLY A N 1
ATOM 946 C CA . GLY A 1 126 ? 0.271 -7.230 -5.684 1.00 96.38 126 GLY A CA 1
ATOM 947 C C . GLY A 1 126 ? 0.338 -6.589 -7.078 1.00 96.38 126 GLY A C 1
ATOM 948 O O . GLY A 1 126 ? 0.050 -7.250 -8.077 1.00 96.38 126 GLY A O 1
ATOM 949 N N . LEU A 1 127 ? 0.755 -5.320 -7.163 1.00 97.00 127 LEU A N 1
ATOM 950 C CA . LEU A 1 127 ? 1.041 -4.616 -8.418 1.00 97.00 127 LEU A CA 1
ATOM 951 C C . LEU A 1 127 ? 2.485 -4.814 -8.916 1.00 97.00 127 LEU A C 1
ATOM 953 O O . LEU A 1 127 ? 2.810 -4.360 -10.010 1.00 97.00 127 LEU A O 1
ATOM 957 N N . GLY A 1 128 ? 3.347 -5.484 -8.145 1.00 96.50 128 GLY A N 1
ATOM 958 C CA . GLY A 1 128 ? 4.772 -5.635 -8.449 1.00 96.50 128 GLY A CA 1
ATOM 959 C C . GLY A 1 128 ? 5.636 -4.440 -8.030 1.00 96.50 128 GLY A C 1
ATOM 960 O O . GLY A 1 128 ? 6.775 -4.336 -8.478 1.00 96.50 128 GLY A O 1
ATOM 961 N N . ILE A 1 129 ? 5.120 -3.549 -7.177 1.00 97.75 129 ILE A N 1
ATOM 962 C CA . ILE A 1 129 ? 5.864 -2.422 -6.606 1.00 97.75 129 ILE A CA 1
ATOM 963 C C . ILE A 1 129 ? 6.493 -2.864 -5.271 1.00 97.75 129 ILE A C 1
ATOM 965 O O . ILE A 1 129 ? 5.755 -3.241 -4.355 1.00 97.75 129 ILE A O 1
ATOM 969 N N . PRO A 1 130 ? 7.833 -2.819 -5.119 1.00 96.69 130 PRO A N 1
ATOM 970 C CA . PRO A 1 130 ? 8.492 -3.165 -3.864 1.00 96.69 130 PRO A CA 1
ATOM 971 C C . PRO A 1 130 ? 8.068 -2.221 -2.732 1.00 96.69 130 PRO A C 1
ATOM 973 O O . PRO A 1 130 ? 8.192 -1.003 -2.852 1.00 96.69 130 PRO A O 1
ATOM 976 N N . ALA A 1 131 ? 7.587 -2.778 -1.621 1.00 96.19 131 ALA A N 1
ATOM 977 C CA . ALA A 1 131 ? 7.155 -2.011 -0.455 1.00 96.19 131 ALA A CA 1
ATOM 978 C C . ALA A 1 131 ? 7.479 -2.752 0.852 1.00 96.19 131 ALA A C 1
ATOM 980 O O . ALA A 1 131 ? 7.430 -3.984 0.919 1.00 96.19 131 ALA A O 1
ATOM 981 N N . GLY A 1 132 ? 7.809 -2.005 1.906 1.00 93.19 132 GLY A N 1
ATOM 982 C CA . GLY A 1 132 ? 8.206 -2.538 3.211 1.00 93.19 132 GLY A CA 1
ATOM 983 C C . GLY A 1 132 ? 7.633 -1.726 4.367 1.00 93.19 132 GLY A C 1
ATOM 984 O O . GLY A 1 132 ? 7.265 -0.568 4.194 1.00 93.19 132 GLY A O 1
ATOM 985 N N . TYR A 1 133 ? 7.546 -2.364 5.530 1.00 92.44 133 TYR A N 1
ATOM 986 C CA . TYR A 1 133 ? 7.151 -1.733 6.788 1.00 92.44 133 TYR A CA 1
ATOM 987 C C . TYR A 1 133 ? 8.402 -1.223 7.526 1.00 92.44 133 TYR A C 1
ATOM 989 O O . TYR A 1 133 ? 9.465 -1.832 7.378 1.00 92.44 133 TYR A O 1
ATOM 997 N N . VAL A 1 134 ? 8.277 -0.126 8.283 1.00 85.62 134 VAL A N 1
ATOM 998 C CA . VAL A 1 134 ? 9.375 0.545 9.013 1.00 85.62 134 VAL A CA 1
ATOM 999 C C . VAL A 1 134 ? 9.151 0.555 10.516 1.00 85.62 134 VAL A C 1
ATOM 1001 O O . VAL A 1 134 ? 7.974 0.624 10.935 1.00 85.62 134 VAL A O 1
#

Radius of gyration: 18.64 Å; chains: 1; bounding box: 36×37×67 Å

Foldseek 3Di:
DDPDDDDDDDDDDDDDDPDDDDPPAAALVVVVVVLVPDDDPPPPNLVVQLAADQQAHLDPVLQVLLVVQHDRGLVSSLVSLLVCLVVQAEEDDPPDDPNHHLVNCVVVSYYHPVNSLSSSSSNCSNSVHGDDDD

Sequence (134 aa):
VHDGLDIKMTARVSVSRPEPGLDVSPDLQQLKEELGSVRSLSPSAPHHFLVASDHVGIDAAITAYARESLAGSTVATAVNLCNRIHRDFTYDGKATTVQTRANDAFALKRGVCQDFSHIMIAGLRGLGIPAGYV

Secondary structure (DSSP, 8-state):
-----------------PPPPP-----HHHHHHHHHH----STT-GGGGTS-BTTB---HHHHHHHHTT--SSHHHHHHHHHHHHHHH-EE-TTS--TT--HHHHHHHTEE-HHHHHHHHHHHHHHTT------

pLDDT: mean 92.21, std 7.02, range [55.5, 98.56]